Protein AF-A0AAD9PG87-F1 (afdb_monomer)

Nearest PDB structures (foldseek):
  6jx6-assembly1_C  TM=2.350E-01  e=6.020E+00  Homo sapiens

Solvent-accessible surface area (backbone atoms only — not comparable to full-atom values): 8123 Å² total; per-residue (Å²): 138,77,75,79,80,78,60,53,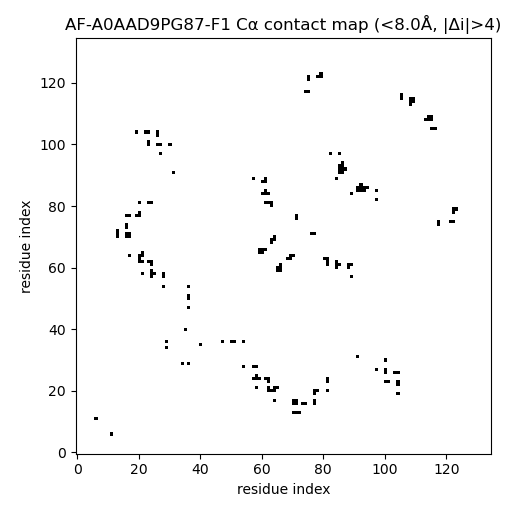75,66,52,51,50,38,52,51,48,41,47,52,36,46,48,44,21,46,43,44,47,42,64,76,50,75,42,62,84,64,82,74,74,95,66,61,76,73,61,54,51,53,52,50,51,53,47,53,51,47,31,35,66,28,10,50,40,74,64,68,67,52,80,60,94,46,68,67,57,39,52,50,49,42,52,54,29,42,58,68,69,54,93,74,59,42,69,73,56,55,55,50,29,54,51,48,43,46,50,55,33,53,71,69,76,39,86,73,86,74,65,79,87,68,54,75,81,67,71,75,76,75,81,79,75,91,123

Structure (mmCIF, N/CA/C/O backbone):
data_AF-A0AAD9PG87-F1
#
_entry.id   AF-A0AAD9PG87-F1
#
loop_
_atom_site.group_PDB
_atom_site.id
_atom_site.type_symbol
_atom_site.label_atom_id
_atom_site.label_alt_id
_atom_site.label_comp_id
_atom_site.label_asym_id
_atom_site.label_entity_id
_atom_site.label_seq_id
_atom_site.pdbx_PDB_ins_code
_atom_site.Cartn_x
_atom_site.Cartn_y
_atom_site.Cartn_z
_atom_site.occupancy
_atom_site.B_iso_or_equiv
_atom_site.auth_seq_id
_atom_site.auth_comp_id
_atom_site.auth_asym_id
_atom_site.auth_atom_id
_atom_site.pdbx_PDB_model_num
ATOM 1 N N . MET A 1 1 ? 4.274 -16.595 27.759 1.00 45.44 1 MET A N 1
ATOM 2 C CA . MET A 1 1 ? 3.964 -15.164 27.561 1.00 45.44 1 MET A CA 1
ATOM 3 C C . MET A 1 1 ? 3.060 -15.055 26.349 1.00 45.44 1 MET A C 1
ATOM 5 O O . MET A 1 1 ? 3.531 -15.138 25.225 1.00 45.44 1 MET A O 1
ATOM 9 N N . THR A 1 2 ? 1.754 -15.017 26.584 1.00 46.97 2 THR A N 1
ATOM 10 C CA . THR A 1 2 ? 0.714 -14.941 25.555 1.00 46.97 2 THR A CA 1
ATOM 11 C C . THR A 1 2 ? 0.442 -13.467 25.254 1.00 46.97 2 THR A C 1
ATOM 13 O O . THR A 1 2 ? -0.082 -12.748 26.097 1.00 46.97 2 THR A O 1
ATOM 16 N N . TRP A 1 3 ? 0.832 -13.001 24.063 1.00 51.66 3 TRP A N 1
ATOM 17 C CA . TRP A 1 3 ? 0.687 -11.615 23.576 1.00 51.66 3 TRP A CA 1
ATOM 18 C C . TRP A 1 3 ? -0.770 -11.143 23.393 1.00 51.66 3 TRP A C 1
ATOM 20 O O . TRP A 1 3 ? -1.014 -10.047 22.898 1.00 51.66 3 TRP A O 1
ATOM 30 N N . SER A 1 4 ? -1.747 -11.943 23.816 1.00 55.25 4 SER A N 1
ATOM 31 C CA . SER A 1 4 ? -3.181 -11.729 23.608 1.00 55.25 4 SER A CA 1
ATOM 32 C C . SER A 1 4 ? -3.788 -10.571 24.413 1.00 55.25 4 SER A C 1
ATOM 34 O O . SER A 1 4 ? -4.975 -10.316 24.273 1.00 55.25 4 SER A O 1
ATOM 36 N N . HIS A 1 5 ? -3.009 -9.874 25.249 1.00 55.91 5 HIS A N 1
ATOM 37 C CA . HIS A 1 5 ? -3.484 -8.764 26.090 1.00 55.91 5 HIS A CA 1
ATOM 38 C C . HIS A 1 5 ? -2.970 -7.372 25.680 1.00 55.91 5 HIS A C 1
ATOM 40 O O . HIS A 1 5 ? -3.341 -6.397 26.327 1.00 55.91 5 HIS A O 1
ATOM 46 N N . VAL A 1 6 ? -2.106 -7.254 24.662 1.00 69.50 6 VAL A N 1
ATOM 47 C CA . VAL A 1 6 ? -1.463 -5.963 24.324 1.00 69.50 6 VAL A CA 1
ATOM 48 C C . VAL A 1 6 ? -2.180 -5.206 23.204 1.00 69.50 6 VAL A C 1
ATOM 50 O O . VAL A 1 6 ? -2.141 -3.982 23.196 1.00 69.50 6 VAL A O 1
ATOM 53 N N . LEU A 1 7 ? -2.837 -5.905 22.275 1.00 70.88 7 LEU A N 1
ATOM 54 C CA . LEU A 1 7 ? -3.498 -5.289 21.121 1.00 70.88 7 LEU A CA 1
ATOM 55 C C . LEU A 1 7 ? -5.005 -5.516 21.198 1.00 70.88 7 LEU A C 1
ATOM 57 O O . LEU A 1 7 ? -5.440 -6.671 21.178 1.00 70.88 7 LEU A O 1
ATOM 61 N N . ASP A 1 8 ? -5.768 -4.420 21.255 1.00 83.19 8 ASP A N 1
ATOM 62 C CA . ASP A 1 8 ? -7.228 -4.447 21.124 1.00 83.19 8 ASP A CA 1
ATOM 63 C C . ASP A 1 8 ? -7.612 -5.020 19.750 1.00 83.19 8 ASP A C 1
ATOM 65 O O . ASP A 1 8 ? -6.843 -4.942 18.787 1.00 83.19 8 ASP A O 1
ATOM 69 N N . GLU A 1 9 ? -8.819 -5.566 19.615 1.00 79.19 9 GLU A N 1
ATOM 70 C CA . GLU A 1 9 ? -9.294 -6.120 18.335 1.00 79.19 9 GLU A CA 1
ATOM 71 C C . GLU A 1 9 ? -9.265 -5.066 17.211 1.00 79.19 9 GLU A C 1
ATOM 73 O O . GLU A 1 9 ? -8.988 -5.365 16.045 1.00 79.19 9 GLU A O 1
ATOM 78 N N . ARG A 1 10 ? -9.479 -3.795 17.572 1.00 80.88 10 ARG A N 1
ATOM 79 C CA . ARG A 1 10 ? -9.372 -2.646 16.663 1.00 80.88 10 ARG A CA 1
ATOM 80 C C . ARG A 1 10 ? -7.940 -2.37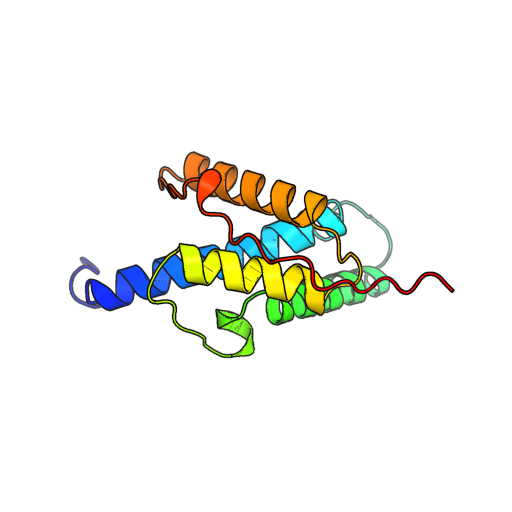0 16.216 1.00 80.88 10 ARG A C 1
ATOM 82 O O . ARG A 1 10 ? -7.720 -2.074 15.038 1.00 80.88 10 ARG A O 1
ATOM 89 N N . ASP A 1 11 ? -6.976 -2.508 17.117 1.00 82.31 11 ASP A N 1
ATOM 90 C CA . ASP A 1 11 ? -5.561 -2.309 16.804 1.00 82.31 11 ASP A CA 1
ATOM 91 C C . ASP A 1 11 ? -5.053 -3.433 15.902 1.00 82.31 11 ASP A C 1
ATOM 93 O O . ASP A 1 11 ? -4.349 -3.175 14.928 1.00 82.31 11 ASP A O 1
ATOM 97 N N . GLN A 1 12 ? -5.486 -4.673 16.155 1.00 82.31 12 GLN A N 1
ATOM 98 C CA . GLN A 1 12 ? -5.181 -5.818 15.292 1.00 82.31 12 GLN A CA 1
ATOM 99 C C . GLN A 1 12 ? -5.732 -5.620 13.878 1.00 82.31 12 GLN A C 1
ATOM 101 O O . GLN A 1 12 ? -5.022 -5.846 12.896 1.00 82.31 12 GLN A O 1
ATOM 106 N N . ARG A 1 13 ? -6.976 -5.140 13.757 1.00 83.50 13 ARG A N 1
ATOM 107 C CA . ARG A 1 13 ? -7.585 -4.833 12.458 1.00 83.50 13 ARG A CA 1
ATOM 108 C C . ARG A 1 13 ? -6.826 -3.726 11.723 1.00 83.50 13 ARG A C 1
ATOM 110 O O . ARG A 1 13 ? -6.542 -3.868 10.537 1.00 83.50 13 ARG A O 1
ATOM 117 N N . THR A 1 14 ? -6.459 -2.655 12.419 1.00 86.50 14 THR A N 1
ATOM 118 C CA . THR A 1 14 ? -5.707 -1.530 11.837 1.00 86.50 14 THR A CA 1
ATOM 119 C C . THR A 1 14 ? -4.299 -1.955 11.407 1.00 86.50 14 THR A C 1
ATOM 121 O O . THR A 1 14 ? -3.834 -1.600 10.321 1.00 86.50 14 THR A O 1
ATOM 124 N N . ALA A 1 15 ? -3.631 -2.781 12.214 1.00 85.88 15 ALA A N 1
ATOM 125 C CA . ALA A 1 15 ? -2.334 -3.364 11.885 1.00 85.88 15 ALA A CA 1
ATOM 126 C C . ALA A 1 15 ? -2.419 -4.283 10.654 1.00 85.88 15 ALA A C 1
ATOM 128 O O . ALA A 1 15 ? -1.553 -4.249 9.785 1.00 85.88 15 ALA A O 1
ATOM 129 N N . PHE A 1 16 ? -3.490 -5.066 10.530 1.00 85.94 16 PHE A N 1
ATOM 130 C CA . PHE A 1 16 ? -3.702 -5.907 9.357 1.00 85.94 16 PHE A CA 1
ATOM 131 C C . PHE A 1 16 ? -3.942 -5.078 8.086 1.00 85.94 16 PHE A C 1
ATOM 133 O O . PHE A 1 16 ? -3.338 -5.345 7.050 1.00 85.94 16 PHE A O 1
ATOM 140 N N . LEU A 1 17 ? -4.773 -4.034 8.157 1.00 87.25 17 LEU A N 1
ATOM 141 C CA . LEU A 1 17 ? -5.040 -3.156 7.011 1.00 87.25 17 LEU A CA 1
ATOM 142 C C . LEU A 1 17 ? -3.795 -2.372 6.571 1.00 87.25 17 LEU A C 1
ATOM 144 O O . LEU A 1 17 ? -3.543 -2.239 5.375 1.00 87.25 17 LEU A O 1
ATOM 148 N N . SER A 1 18 ? -2.975 -1.911 7.517 1.00 88.94 18 SER A N 1
ATOM 149 C CA . SER A 1 18 ? -1.687 -1.285 7.191 1.00 88.94 18 SER A CA 1
ATOM 150 C C . SER A 1 18 ? -0.676 -2.272 6.610 1.00 88.94 18 SER A C 1
ATOM 152 O O . SER A 1 18 ? 0.077 -1.915 5.705 1.00 88.94 18 SER A O 1
ATOM 154 N N . LEU A 1 19 ? -0.680 -3.531 7.057 1.00 88.62 19 LEU A N 1
ATOM 155 C CA . LEU A 1 19 ? 0.141 -4.574 6.446 1.00 88.62 19 LEU A CA 1
ATOM 156 C C . LEU A 1 19 ? -0.239 -4.792 4.976 1.00 88.62 19 LEU A C 1
ATOM 158 O O . LEU A 1 19 ? 0.649 -4.914 4.136 1.00 88.62 19 LEU A O 1
ATOM 162 N N . VAL A 1 20 ? -1.534 -4.794 4.643 1.00 88.62 20 VAL A N 1
ATOM 163 C CA . VAL A 1 20 ? -2.002 -4.891 3.248 1.00 88.62 20 VAL A CA 1
ATOM 164 C C . VAL A 1 20 ? -1.462 -3.735 2.400 1.00 88.62 20 VAL A C 1
ATOM 166 O O . VAL A 1 20 ? -0.946 -3.985 1.312 1.00 88.62 20 VAL A O 1
ATOM 169 N N . ASP A 1 21 ? -1.514 -2.499 2.902 1.00 91.31 21 ASP A N 1
ATOM 170 C CA . ASP A 1 21 ? -0.976 -1.311 2.219 1.00 91.31 21 ASP A CA 1
ATOM 171 C C . ASP A 1 21 ? 0.535 -1.433 1.942 1.00 91.31 21 ASP A C 1
ATOM 173 O O . ASP A 1 21 ? 1.009 -1.183 0.831 1.00 91.31 21 ASP A O 1
ATOM 177 N N . ILE A 1 22 ? 1.301 -1.892 2.937 1.00 91.25 22 ILE A N 1
ATOM 178 C CA . ILE A 1 22 ? 2.754 -2.073 2.818 1.00 91.25 22 ILE A CA 1
ATOM 179 C C . ILE A 1 22 ? 3.093 -3.190 1.823 1.00 91.25 22 ILE A C 1
ATOM 181 O O . ILE A 1 22 ? 3.956 -3.008 0.961 1.00 91.25 22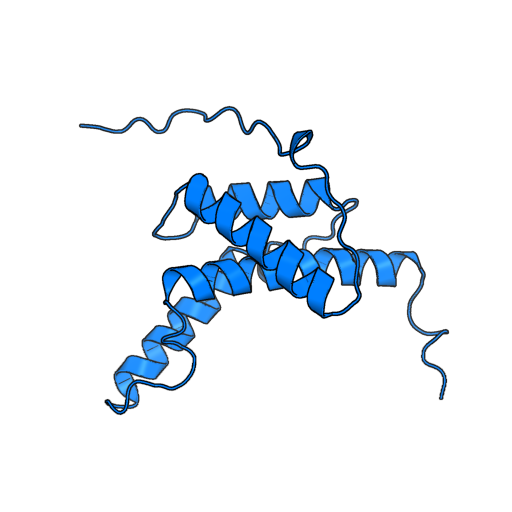 ILE A O 1
ATOM 185 N N . ILE A 1 23 ? 2.409 -4.336 1.903 1.00 90.69 23 ILE A N 1
ATOM 186 C CA . ILE A 1 23 ? 2.623 -5.463 0.984 1.00 90.69 23 ILE A CA 1
ATOM 187 C C . ILE A 1 23 ? 2.241 -5.080 -0.448 1.00 90.69 23 ILE A C 1
ATOM 189 O O . ILE A 1 23 ? 2.915 -5.496 -1.390 1.00 90.69 23 ILE A O 1
ATOM 193 N N . PHE A 1 24 ? 1.215 -4.247 -0.631 1.00 91.50 24 PHE A N 1
ATOM 194 C CA . PHE A 1 24 ? 0.869 -3.710 -1.943 1.00 91.50 24 PHE A CA 1
ATOM 195 C C . PHE A 1 24 ? 2.002 -2.863 -2.524 1.00 91.50 24 PHE A C 1
ATOM 197 O O . PHE A 1 24 ? 2.405 -3.070 -3.670 1.00 91.50 24 PHE A O 1
ATOM 204 N N . ALA A 1 25 ? 2.535 -1.930 -1.735 1.00 90.88 25 ALA A N 1
ATOM 205 C CA . ALA A 1 25 ? 3.648 -1.083 -2.147 1.00 90.88 25 ALA A CA 1
ATOM 206 C C . ALA A 1 25 ? 4.902 -1.910 -2.494 1.00 90.88 25 ALA A C 1
ATOM 208 O O . ALA A 1 25 ? 5.544 -1.652 -3.511 1.00 90.88 25 ALA A O 1
ATOM 209 N N . TYR A 1 26 ? 5.197 -2.947 -1.704 1.00 89.56 26 TYR A N 1
ATOM 210 C CA . TYR A 1 26 ? 6.276 -3.900 -1.974 1.00 89.56 26 TYR A CA 1
ATOM 211 C C . TYR A 1 26 ? 6.064 -4.687 -3.277 1.00 89.56 26 TYR A C 1
ATOM 213 O O . TYR A 1 26 ? 6.965 -4.769 -4.108 1.00 89.56 26 TYR A O 1
ATOM 221 N N . ALA A 1 27 ? 4.870 -5.245 -3.491 1.00 89.00 27 ALA A N 1
ATOM 222 C CA . ALA A 1 27 ? 4.564 -6.014 -4.696 1.00 89.00 27 ALA A CA 1
ATOM 223 C C . ALA A 1 27 ? 4.596 -5.141 -5.963 1.00 89.00 27 ALA A C 1
ATOM 225 O O . ALA A 1 27 ? 4.977 -5.619 -7.033 1.00 89.00 27 ALA A O 1
ATOM 226 N N . TYR A 1 28 ? 4.222 -3.860 -5.850 1.00 89.81 28 TYR A N 1
ATOM 227 C CA . TYR A 1 28 ? 4.384 -2.896 -6.936 1.00 89.81 28 TYR A CA 1
ATOM 228 C C . TYR A 1 28 ? 5.859 -2.701 -7.275 1.00 89.81 28 TYR A C 1
ATOM 230 O O . TYR A 1 28 ? 6.239 -2.900 -8.428 1.00 89.81 28 TYR A O 1
ATOM 238 N N . ASP A 1 29 ? 6.670 -2.364 -6.270 1.00 88.31 29 ASP A N 1
ATOM 239 C CA . ASP A 1 29 ? 8.103 -2.133 -6.432 1.00 88.31 29 ASP A CA 1
ATOM 240 C C . ASP A 1 29 ? 8.788 -3.352 -7.066 1.00 88.31 29 ASP A C 1
ATOM 2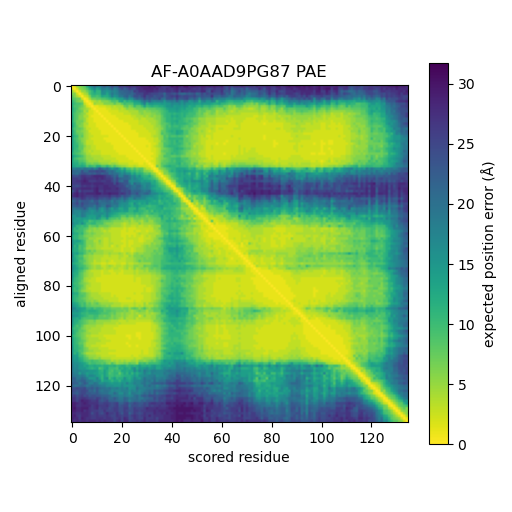42 O O . ASP A 1 29 ? 9.386 -3.225 -8.132 1.00 88.31 29 ASP A O 1
ATOM 246 N N . HIS A 1 30 ? 8.555 -4.550 -6.520 1.00 86.19 30 HIS A N 1
ATOM 247 C CA . HIS A 1 30 ? 9.091 -5.810 -7.043 1.00 86.19 30 HIS A CA 1
ATOM 248 C C . HIS A 1 30 ? 8.704 -6.074 -8.508 1.00 86.19 30 HIS A C 1
ATOM 250 O O . HIS A 1 30 ? 9.491 -6.627 -9.275 1.00 86.19 30 HIS A O 1
ATOM 256 N N . ARG A 1 31 ? 7.487 -5.707 -8.937 1.00 85.38 31 ARG A N 1
ATOM 257 C CA . ARG A 1 31 ? 7.087 -5.840 -10.348 1.00 85.38 31 ARG A CA 1
ATOM 258 C C . ARG A 1 31 ? 7.765 -4.822 -11.256 1.00 85.38 31 ARG A C 1
ATOM 260 O O . ARG A 1 31 ? 7.976 -5.133 -12.423 1.00 85.38 31 ARG A O 1
ATOM 267 N N . THR A 1 32 ? 8.034 -3.616 -10.765 1.00 83.06 32 THR A N 1
ATOM 268 C CA . THR A 1 32 ? 8.666 -2.552 -11.558 1.00 83.06 32 THR A CA 1
ATOM 269 C C . THR A 1 32 ? 10.181 -2.666 -11.630 1.00 83.06 32 THR A C 1
ATOM 271 O O . THR A 1 32 ? 10.761 -2.196 -12.602 1.00 83.06 32 THR A O 1
ATOM 274 N N . THR A 1 33 ? 10.805 -3.299 -10.638 1.00 77.38 33 THR A N 1
ATOM 275 C CA . THR A 1 33 ? 12.251 -3.555 -10.591 1.00 77.38 33 THR A CA 1
ATOM 276 C C . THR A 1 33 ? 12.615 -4.969 -11.041 1.00 77.38 33 THR A C 1
ATOM 278 O O . THR A 1 33 ? 13.779 -5.337 -10.978 1.00 77.38 33 THR A O 1
ATOM 281 N N . GLU A 1 34 ? 11.636 -5.786 -11.450 1.00 68.94 34 GLU A N 1
ATOM 282 C CA . GLU A 1 34 ? 11.808 -7.204 -11.818 1.00 68.94 34 GLU A CA 1
ATOM 283 C C . GLU A 1 34 ? 12.542 -8.054 -10.754 1.00 68.94 34 GLU A C 1
ATOM 285 O O . GLU A 1 34 ? 13.057 -9.131 -11.049 1.00 68.94 34 GLU A O 1
ATOM 290 N N . GLY A 1 35 ? 12.573 -7.597 -9.496 1.00 59.06 35 GLY A N 1
ATOM 291 C CA . GLY A 1 35 ? 13.328 -8.235 -8.418 1.00 59.06 35 GLY A CA 1
ATOM 292 C C . GLY A 1 35 ? 14.840 -7.969 -8.450 1.00 59.06 35 GLY A C 1
ATOM 293 O O . GLY A 1 35 ? 15.581 -8.645 -7.739 1.00 59.06 35 GLY A O 1
ATOM 294 N N . GLU A 1 36 ? 15.328 -6.997 -9.230 1.00 56.19 36 GLU A N 1
ATOM 295 C CA . GLU A 1 36 ? 16.758 -6.646 -9.320 1.00 56.19 36 GLU A CA 1
ATOM 296 C C . GLU A 1 36 ? 17.326 -6.090 -7.995 1.00 56.19 36 GLU A C 1
ATOM 298 O O . GLU A 1 36 ? 18.525 -6.159 -7.724 1.00 56.19 36 GLU A O 1
ATOM 303 N N . ASN A 1 37 ? 16.447 -5.627 -7.107 1.00 54.09 37 ASN A N 1
ATOM 304 C CA . ASN A 1 37 ? 16.747 -5.271 -5.721 1.00 54.09 37 ASN A CA 1
ATOM 305 C C . ASN A 1 37 ? 17.061 -6.489 -4.820 1.00 54.09 37 ASN A C 1
ATOM 307 O O . ASN A 1 37 ? 17.704 -6.326 -3.781 1.00 54.09 37 ASN A O 1
ATOM 311 N N . ASN A 1 38 ? 16.700 -7.709 -5.235 1.00 47.66 38 ASN A N 1
ATOM 312 C CA . ASN A 1 38 ? 17.045 -8.967 -4.573 1.00 47.66 38 ASN A CA 1
ATOM 313 C C . ASN A 1 38 ? 18.178 -9.692 -5.327 1.00 47.66 38 ASN A C 1
ATOM 315 O O . ASN A 1 38 ? 17.970 -10.700 -5.992 1.00 47.66 38 ASN A O 1
ATOM 319 N N . VAL A 1 39 ? 19.405 -9.187 -5.172 1.00 51.31 39 VAL A N 1
ATOM 320 C CA . VAL A 1 39 ? 20.654 -9.978 -5.215 1.00 51.31 39 VAL A CA 1
ATOM 321 C C . VAL A 1 39 ? 20.822 -10.888 -6.444 1.00 51.31 39 VAL A C 1
ATOM 323 O O . VAL A 1 39 ? 20.854 -12.100 -6.290 1.00 51.31 39 VAL A O 1
ATOM 326 N N . ASN A 1 40 ? 21.020 -10.343 -7.650 1.00 47.44 40 ASN A N 1
ATOM 327 C CA . ASN A 1 40 ? 21.587 -11.136 -8.765 1.00 47.44 40 ASN A CA 1
ATOM 328 C C . ASN A 1 40 ? 22.611 -10.392 -9.642 1.00 47.44 40 ASN A C 1
ATOM 330 O O . ASN A 1 40 ? 23.336 -11.034 -10.401 1.00 47.44 40 ASN A O 1
ATOM 334 N N . THR A 1 41 ? 22.748 -9.068 -9.530 1.00 47.16 41 THR A N 1
ATOM 335 C CA . THR A 1 41 ? 23.736 -8.326 -10.325 1.00 47.16 41 THR A CA 1
ATOM 336 C C . THR A 1 41 ? 25.061 -8.232 -9.566 1.00 47.16 41 THR A C 1
ATOM 338 O O . THR A 1 41 ? 25.242 -7.413 -8.669 1.00 47.16 41 THR A O 1
ATOM 341 N N . GLY A 1 42 ? 26.022 -9.077 -9.952 1.00 53.09 42 GLY A N 1
ATOM 342 C CA . GLY A 1 42 ? 27.426 -9.052 -9.517 1.00 53.09 42 GLY A CA 1
ATOM 343 C C . GLY A 1 42 ? 28.229 -7.842 -10.019 1.00 53.09 42 GLY A C 1
ATOM 344 O O . GLY A 1 42 ? 29.424 -7.972 -10.274 1.00 53.09 42 GLY A O 1
ATOM 345 N N . TYR A 1 43 ? 27.598 -6.676 -10.175 1.00 50.09 43 TYR A N 1
ATOM 346 C CA . TYR A 1 43 ? 28.243 -5.440 -10.605 1.00 50.09 43 TYR A CA 1
ATOM 347 C C . TYR A 1 43 ? 27.968 -4.300 -9.614 1.00 50.09 43 TYR A C 1
ATOM 349 O O . TYR A 1 43 ? 26.900 -3.709 -9.573 1.00 50.09 43 TYR A O 1
ATOM 357 N N . LEU A 1 44 ? 29.017 -4.007 -8.843 1.00 53.34 44 LEU A N 1
ATOM 358 C CA . LEU A 1 44 ? 29.390 -2.720 -8.255 1.00 53.34 44 LEU A CA 1
ATOM 359 C C . LEU A 1 44 ? 28.372 -2.006 -7.335 1.00 53.34 44 LEU A C 1
ATOM 361 O O . LEU A 1 44 ? 27.469 -1.294 -7.760 1.00 53.34 44 LEU A O 1
ATOM 365 N N . PHE A 1 45 ? 28.682 -2.094 -6.041 1.00 57.12 45 PHE A N 1
ATOM 366 C CA . PHE A 1 45 ? 28.104 -1.462 -4.844 1.00 57.12 45 PHE A CA 1
ATOM 367 C C . PHE A 1 45 ? 27.525 -0.034 -4.980 1.00 57.12 45 PHE A C 1
ATOM 369 O O . PHE A 1 45 ? 26.640 0.314 -4.210 1.00 57.12 45 PHE A O 1
ATOM 376 N N . VAL A 1 46 ? 27.968 0.789 -5.937 1.00 58.00 46 VAL A N 1
ATOM 377 C CA . VAL A 1 46 ? 27.439 2.154 -6.145 1.00 58.00 46 VAL A CA 1
ATOM 378 C C . VAL A 1 46 ? 26.069 2.139 -6.841 1.00 58.00 46 VAL A C 1
ATOM 380 O O . VAL A 1 46 ? 25.184 2.870 -6.423 1.00 58.00 46 VAL A O 1
ATOM 383 N N . HIS A 1 47 ? 25.842 1.246 -7.813 1.00 59.19 47 HIS A N 1
ATOM 384 C CA . HIS A 1 47 ? 24.553 1.139 -8.518 1.00 59.19 47 HIS A CA 1
ATOM 385 C C . HIS A 1 47 ? 23.460 0.471 -7.664 1.00 59.19 47 HIS A C 1
ATOM 387 O O . HIS A 1 47 ? 22.278 0.765 -7.817 1.00 59.19 47 HIS A O 1
ATOM 393 N N . LEU A 1 48 ? 23.846 -0.413 -6.735 1.00 56.66 48 LEU A N 1
ATOM 394 C CA . LEU A 1 48 ? 22.901 -1.089 -5.837 1.00 56.66 48 LEU A CA 1
ATOM 395 C C . LEU A 1 48 ? 22.317 -0.151 -4.773 1.00 56.66 48 LEU A C 1
ATOM 397 O O . LEU A 1 48 ? 21.167 -0.329 -4.380 1.00 56.66 48 LEU A O 1
ATOM 401 N N . VAL A 1 49 ? 23.078 0.846 -4.309 1.00 60.44 49 VAL A N 1
ATOM 402 C CA . VAL A 1 49 ? 22.574 1.816 -3.323 1.00 60.44 49 VAL A CA 1
ATOM 403 C C . VAL A 1 49 ? 21.480 2.685 -3.939 1.00 60.44 49 VAL A C 1
ATOM 405 O O . VAL A 1 49 ? 20.459 2.899 -3.291 1.00 60.44 49 VAL A O 1
ATOM 408 N N . ASP A 1 50 ? 21.635 3.099 -5.197 1.00 60.91 50 ASP A N 1
ATOM 409 C CA . ASP A 1 50 ? 20.627 3.902 -5.895 1.00 60.91 50 ASP A CA 1
ATOM 410 C C . ASP A 1 50 ? 19.328 3.109 -6.111 1.00 60.91 50 ASP A C 1
ATOM 412 O O . ASP A 1 50 ? 18.244 3.614 -5.826 1.00 60.91 50 ASP A O 1
ATOM 416 N N . ILE A 1 51 ? 19.424 1.830 -6.501 1.00 62.19 51 ILE A N 1
ATOM 417 C CA . ILE A 1 51 ? 18.255 0.945 -6.653 1.00 62.19 51 ILE A CA 1
ATOM 418 C C . ILE A 1 51 ? 17.518 0.771 -5.312 1.00 62.19 51 ILE A C 1
ATOM 420 O O . ILE A 1 51 ? 16.293 0.866 -5.261 1.00 62.19 51 ILE A O 1
ATOM 424 N N . LEU A 1 52 ? 18.243 0.571 -4.204 1.00 67.62 52 LEU A N 1
ATOM 425 C CA . LEU A 1 52 ? 17.633 0.428 -2.874 1.00 67.62 52 LEU A CA 1
ATOM 426 C C . LEU A 1 52 ? 16.998 1.733 -2.368 1.00 67.62 52 LEU A C 1
ATOM 428 O O . LEU A 1 52 ? 15.953 1.693 -1.712 1.00 67.62 52 LEU A O 1
ATOM 432 N N . VAL A 1 53 ? 17.607 2.884 -2.665 1.00 70.50 53 VAL A N 1
ATOM 433 C CA . VAL A 1 53 ? 17.069 4.207 -2.311 1.00 70.50 53 VAL A CA 1
ATOM 434 C C . VAL A 1 53 ? 15.782 4.494 -3.085 1.00 70.50 53 VAL A C 1
ATOM 436 O O . VAL A 1 53 ? 14.792 4.905 -2.473 1.00 70.50 53 VAL A O 1
ATOM 439 N N . GLU A 1 54 ? 15.758 4.222 -4.390 1.00 72.38 54 GLU A N 1
ATOM 440 C CA . GLU A 1 54 ? 14.573 4.404 -5.234 1.00 72.38 54 GLU A CA 1
ATOM 441 C C . GLU A 1 54 ? 13.437 3.449 -4.842 1.00 72.38 54 GLU A C 1
ATOM 443 O O . GLU A 1 54 ? 12.282 3.876 -4.738 1.00 72.38 54 GLU A O 1
ATOM 448 N N . SER A 1 55 ? 13.746 2.189 -4.518 1.00 77.69 55 SER A N 1
ATOM 449 C CA . SER A 1 55 ? 12.755 1.245 -3.985 1.00 77.69 55 SER A CA 1
ATOM 450 C C . SER A 1 55 ? 12.200 1.698 -2.634 1.00 77.69 55 SER A C 1
ATOM 452 O O . SER A 1 55 ? 10.985 1.706 -2.423 1.00 77.69 55 SER A O 1
ATOM 454 N N . GLY A 1 56 ? 13.058 2.157 -1.716 1.00 82.56 56 GLY A N 1
ATOM 455 C CA . GLY A 1 56 ? 12.624 2.693 -0.424 1.00 82.56 56 GLY A CA 1
ATOM 456 C C . GLY A 1 56 ? 11.727 3.927 -0.567 1.00 82.56 56 GLY A C 1
ATOM 457 O O . GLY A 1 56 ? 10.696 4.039 0.107 1.00 82.56 56 GLY A O 1
ATOM 458 N N . TRP A 1 57 ? 12.079 4.840 -1.476 1.00 82.19 57 TRP A N 1
ATOM 459 C CA . TRP A 1 57 ? 11.266 6.012 -1.791 1.00 82.19 57 TRP A CA 1
ATOM 460 C C . TRP A 1 57 ? 9.922 5.617 -2.406 1.00 82.19 57 TRP A C 1
ATOM 462 O O . TRP A 1 57 ? 8.882 6.110 -1.961 1.00 82.19 57 TRP A O 1
ATOM 472 N N . THR A 1 58 ? 9.926 4.685 -3.360 1.00 84.94 58 THR A N 1
ATOM 473 C CA . THR A 1 58 ? 8.723 4.191 -4.039 1.00 84.94 58 THR A CA 1
ATOM 474 C C . THR A 1 58 ? 7.772 3.531 -3.049 1.00 84.94 58 THR A C 1
ATOM 476 O O . THR A 1 58 ? 6.614 3.937 -2.958 1.00 84.94 58 THR A O 1
ATOM 479 N N . ILE A 1 59 ? 8.253 2.603 -2.219 1.00 86.56 59 ILE A N 1
ATOM 480 C CA . ILE A 1 59 ? 7.426 1.926 -1.210 1.00 86.56 59 ILE A CA 1
ATOM 481 C C . ILE A 1 59 ? 6.830 2.941 -0.229 1.00 86.56 59 ILE A C 1
ATOM 483 O O . ILE A 1 59 ? 5.624 2.922 0.033 1.00 86.56 59 ILE A O 1
ATOM 487 N N . ARG A 1 60 ? 7.639 3.891 0.262 1.00 87.31 60 ARG A N 1
ATOM 488 C CA . ARG A 1 60 ? 7.162 4.936 1.177 1.00 87.31 60 ARG A CA 1
ATOM 489 C C . ARG A 1 60 ? 6.129 5.848 0.521 1.00 87.31 60 ARG A C 1
ATOM 491 O O . ARG A 1 60 ? 5.187 6.271 1.181 1.00 87.31 60 ARG A O 1
ATOM 498 N N . LYS A 1 61 ? 6.294 6.186 -0.758 1.00 86.69 61 LYS A N 1
ATOM 499 C CA . LYS A 1 61 ? 5.336 7.015 -1.499 1.00 86.69 61 LYS A CA 1
ATOM 500 C C . LYS A 1 61 ? 4.069 6.256 -1.857 1.00 86.69 61 LYS A C 1
ATOM 502 O O . LYS A 1 61 ? 3.014 6.880 -1.922 1.00 86.69 61 LYS A O 1
ATOM 507 N N . LEU A 1 62 ? 4.121 4.949 -2.051 1.00 87.12 62 LEU A N 1
ATOM 508 C CA . LEU A 1 62 ? 2.937 4.165 -2.382 1.00 87.12 62 LEU A CA 1
ATOM 509 C C . LEU A 1 62 ? 2.117 3.790 -1.150 1.00 87.12 62 LEU A C 1
ATOM 511 O O . LEU A 1 62 ? 0.899 3.911 -1.216 1.00 87.12 62 LEU A O 1
ATOM 515 N N . SER A 1 63 ? 2.754 3.466 -0.025 1.00 90.44 63 SER A N 1
ATOM 516 C CA . SER A 1 63 ? 2.051 3.193 1.231 1.00 90.44 63 SER A CA 1
ATOM 517 C C . SER A 1 63 ? 1.606 4.491 1.914 1.00 90.44 63 SER A C 1
ATOM 519 O O . SER A 1 63 ? 2.429 5.330 2.308 1.00 90.44 63 SER A O 1
ATOM 521 N N . ALA A 1 64 ? 0.294 4.680 2.073 1.00 88.00 64 ALA A N 1
ATOM 522 C CA . ALA A 1 64 ? -0.230 5.810 2.840 1.00 88.00 64 ALA A CA 1
ATOM 523 C C . ALA A 1 64 ? 0.048 5.641 4.341 1.00 88.00 64 ALA A C 1
ATOM 525 O O . ALA A 1 64 ? 0.335 6.632 5.016 1.00 88.00 64 ALA A O 1
ATOM 526 N N . THR A 1 65 ? 0.091 4.402 4.845 1.00 89.00 65 THR A N 1
ATOM 527 C CA . THR A 1 65 ? 0.483 4.152 6.234 1.00 89.00 65 THR A CA 1
ATOM 528 C C . THR A 1 65 ? 1.929 4.584 6.495 1.00 89.00 65 THR A C 1
ATOM 530 O O . THR A 1 65 ? 2.195 5.230 7.501 1.00 89.00 65 THR A O 1
ATOM 533 N N . LEU A 1 66 ? 2.879 4.328 5.590 1.00 86.31 66 LEU A N 1
ATOM 534 C CA . LEU A 1 66 ? 4.278 4.734 5.810 1.00 86.31 66 LEU A CA 1
ATOM 535 C C . LEU A 1 66 ? 4.549 6.224 5.553 1.00 86.31 66 LEU A C 1
ATOM 537 O O . LEU A 1 66 ? 5.464 6.803 6.144 1.00 86.31 66 LEU A O 1
ATOM 541 N N . SER A 1 67 ? 3.808 6.857 4.644 1.00 85.62 67 SER A N 1
ATOM 542 C CA . SER A 1 67 ? 4.025 8.274 4.311 1.00 85.62 67 SER A CA 1
ATOM 543 C C . SER A 1 67 ? 3.260 9.241 5.199 1.00 85.62 67 SER A C 1
ATOM 545 O O . SER A 1 67 ? 3.765 10.336 5.445 1.00 85.62 67 SER A O 1
ATOM 547 N N . TRP A 1 68 ? 2.061 8.861 5.637 1.00 87.50 68 TRP A N 1
ATOM 548 C CA . TRP A 1 68 ? 1.135 9.748 6.335 1.00 87.50 68 TRP A CA 1
ATOM 549 C C . TRP A 1 68 ? 0.577 9.154 7.632 1.00 87.50 68 TRP A C 1
ATOM 551 O O . TRP A 1 68 ? -0.239 9.795 8.281 1.00 87.50 68 TRP A O 1
ATOM 561 N N . LEU A 1 69 ? 1.032 7.957 8.035 1.00 87.50 69 LEU A N 1
ATOM 562 C CA . LEU A 1 69 ? 0.491 7.232 9.193 1.00 87.50 69 LEU A CA 1
ATOM 563 C C . LEU A 1 69 ? -1.028 7.038 9.083 1.00 87.50 69 LEU A C 1
ATOM 565 O O . LEU A 1 69 ? -1.741 7.047 10.081 1.00 87.50 69 LEU A O 1
ATOM 569 N N . GLU A 1 70 ? -1.502 6.870 7.845 1.00 88.88 70 GLU A N 1
ATOM 570 C CA . GLU A 1 70 ? -2.914 6.680 7.540 1.00 88.88 70 GLU A CA 1
ATOM 571 C C . GLU A 1 70 ? -3.432 5.382 8.166 1.00 88.88 70 GLU A C 1
ATOM 573 O O . GLU A 1 70 ? -2.795 4.322 8.062 1.00 88.88 70 GLU A O 1
ATOM 578 N N . THR A 1 71 ? -4.609 5.476 8.779 1.00 88.06 71 THR A N 1
ATOM 579 C CA . THR A 1 71 ? -5.335 4.351 9.367 1.00 88.06 71 THR A CA 1
ATOM 580 C C . THR A 1 71 ? -6.612 4.117 8.589 1.00 88.06 71 THR A C 1
ATOM 582 O O . THR A 1 71 ? -7.408 5.034 8.413 1.00 88.06 71 THR A O 1
ATOM 585 N N . TYR A 1 72 ? -6.840 2.878 8.182 1.00 87.31 72 TYR A N 1
ATOM 586 C CA . TYR A 1 72 ? -7.975 2.534 7.340 1.00 87.31 72 TYR A CA 1
ATOM 587 C C . TYR A 1 72 ? -9.110 1.928 8.156 1.00 87.31 72 TYR A C 1
ATOM 589 O O . TYR A 1 72 ? -8.880 1.124 9.062 1.00 87.31 72 TYR A O 1
ATOM 597 N N . SER A 1 73 ? -10.346 2.263 7.792 1.00 83.25 73 SER A N 1
ATOM 598 C CA . SER A 1 73 ? -11.541 1.684 8.418 1.00 83.25 73 SER A CA 1
ATOM 599 C C . SER A 1 73 ? -11.962 0.375 7.749 1.00 83.25 73 SER A C 1
ATOM 601 O O . SER A 1 73 ? -12.637 -0.459 8.360 1.00 83.25 73 SER A O 1
ATOM 603 N N . GLY A 1 74 ? -11.547 0.164 6.497 1.00 81.06 74 GLY A N 1
ATOM 604 C CA . GLY A 1 74 ? -11.885 -1.021 5.724 1.00 81.06 74 GLY A CA 1
ATOM 605 C C . GLY A 1 74 ? -10.892 -1.329 4.600 1.00 81.06 74 GLY A C 1
ATOM 606 O O . GLY A 1 74 ? -10.114 -0.469 4.193 1.00 81.06 74 GLY A O 1
ATOM 607 N N . PRO A 1 75 ? -10.910 -2.568 4.089 1.00 80.69 75 PRO A N 1
ATOM 608 C CA . PRO A 1 75 ? -9.989 -3.014 3.045 1.00 80.69 75 PRO A CA 1
ATOM 609 C C . PRO A 1 75 ? -10.222 -2.333 1.683 1.00 80.69 75 PRO A C 1
ATOM 611 O O . PRO A 1 75 ? -9.255 -2.098 0.964 1.00 80.69 75 PRO A O 1
ATOM 614 N N . GLU A 1 76 ? -11.452 -1.931 1.345 1.00 84.19 76 GLU A N 1
ATOM 615 C CA . GLU A 1 76 ? -11.737 -1.157 0.121 1.00 84.19 76 GLU A CA 1
ATOM 616 C C . GLU A 1 76 ? -11.015 0.190 0.112 1.00 84.19 76 GLU A C 1
ATOM 618 O O . GLU A 1 76 ? -10.497 0.626 -0.918 1.00 84.19 76 GLU A O 1
ATOM 623 N N . GLU A 1 77 ? -10.956 0.842 1.273 1.00 86.00 77 GLU A N 1
ATOM 624 C CA . GLU A 1 77 ? -10.286 2.125 1.456 1.00 86.00 77 GLU A CA 1
ATOM 625 C C . GLU A 1 77 ? -8.777 1.980 1.237 1.00 86.00 77 GLU A C 1
ATOM 627 O O . GLU A 1 77 ? -8.189 2.775 0.501 1.00 86.00 77 GLU A O 1
ATOM 632 N N . VAL A 1 78 ? -8.182 0.907 1.780 1.00 88.56 78 VAL A N 1
ATOM 633 C CA . VAL A 1 78 ? -6.776 0.540 1.545 1.00 88.56 78 VAL A CA 1
ATOM 634 C C . VAL A 1 78 ? -6.523 0.381 0.052 1.00 88.56 78 VAL A C 1
ATOM 636 O O . VAL A 1 78 ? -5.666 1.054 -0.512 1.00 88.56 78 VAL A O 1
ATOM 639 N N . VAL A 1 79 ? -7.298 -0.478 -0.618 1.00 87.62 79 VAL A N 1
ATOM 640 C CA . VAL A 1 79 ? -7.102 -0.777 -2.042 1.00 87.62 79 VAL A CA 1
ATOM 641 C C . VAL A 1 79 ? -7.287 0.483 -2.885 1.00 87.62 79 VAL A C 1
ATOM 643 O O . VAL A 1 79 ? -6.467 0.769 -3.756 1.00 87.62 79 VAL A O 1
ATOM 646 N N . THR A 1 80 ? -8.309 1.287 -2.597 1.00 88.31 80 THR A N 1
ATOM 647 C CA . THR A 1 80 ? -8.548 2.563 -3.281 1.00 88.31 80 THR A CA 1
ATOM 648 C C . THR A 1 80 ? -7.370 3.517 -3.103 1.00 88.31 80 THR A C 1
ATOM 650 O O . THR A 1 80 ? -6.908 4.112 -4.081 1.00 88.31 80 THR A O 1
ATOM 653 N N . ALA A 1 81 ? -6.848 3.646 -1.882 1.00 89.50 81 ALA A N 1
ATOM 654 C CA . ALA A 1 81 ? -5.674 4.458 -1.601 1.00 89.50 81 ALA A CA 1
ATOM 655 C C . ALA A 1 81 ? -4.455 3.942 -2.378 1.00 89.50 81 ALA A C 1
ATOM 657 O O . ALA A 1 81 ? -3.849 4.714 -3.123 1.00 89.50 81 ALA A O 1
ATOM 658 N N . CYS A 1 82 ? -4.148 2.644 -2.315 1.00 89.50 82 CYS A N 1
ATOM 659 C CA . CYS A 1 82 ? -3.032 2.048 -3.050 1.00 89.50 82 CYS A CA 1
ATOM 660 C C . CYS A 1 82 ? -3.140 2.302 -4.563 1.00 89.50 82 CYS A C 1
ATOM 662 O O . CYS A 1 82 ? -2.168 2.730 -5.190 1.00 89.50 82 CYS A O 1
ATOM 664 N N . TYR A 1 83 ? -4.324 2.108 -5.158 1.00 89.94 83 TYR A N 1
ATOM 665 C CA . TYR A 1 83 ? -4.548 2.348 -6.587 1.00 89.94 83 TYR A CA 1
ATOM 666 C C . TYR A 1 83 ? -4.344 3.817 -6.959 1.00 89.94 83 TYR A C 1
ATOM 668 O O . TYR A 1 83 ? -3.599 4.115 -7.893 1.00 89.94 83 TYR A O 1
ATOM 676 N N . ARG A 1 84 ? -4.945 4.751 -6.210 1.00 90.00 84 ARG A N 1
ATOM 677 C CA . ARG A 1 84 ? -4.781 6.193 -6.460 1.00 90.00 84 ARG A CA 1
ATOM 678 C C . ARG A 1 84 ? -3.314 6.603 -6.390 1.00 90.00 84 ARG A C 1
ATOM 680 O O . ARG A 1 84 ? -2.844 7.347 -7.249 1.00 90.00 84 ARG A O 1
ATOM 687 N N . ARG A 1 85 ? -2.574 6.091 -5.407 1.00 90.31 85 ARG A N 1
ATOM 688 C CA . ARG A 1 85 ? -1.157 6.415 -5.196 1.00 90.31 85 ARG A CA 1
ATOM 689 C C . ARG A 1 85 ? -0.267 5.817 -6.287 1.00 90.31 85 ARG A C 1
ATOM 691 O O . ARG A 1 85 ? 0.591 6.530 -6.805 1.00 90.31 85 ARG A O 1
ATOM 698 N N . CYS A 1 86 ? -0.543 4.590 -6.732 1.00 87.56 86 CYS A N 1
ATOM 699 C CA . CYS A 1 86 ? 0.148 3.957 -7.866 1.00 87.56 86 CYS A CA 1
ATOM 700 C C . CYS A 1 86 ? -0.086 4.664 -9.204 1.00 87.56 86 CYS A C 1
ATOM 702 O O . CYS A 1 86 ? 0.736 4.568 -10.110 1.00 87.56 86 CYS A O 1
ATOM 704 N N . LEU A 1 87 ? -1.203 5.372 -9.348 1.00 85.56 87 LEU A N 1
ATOM 705 C CA . LEU A 1 87 ? -1.511 6.141 -10.554 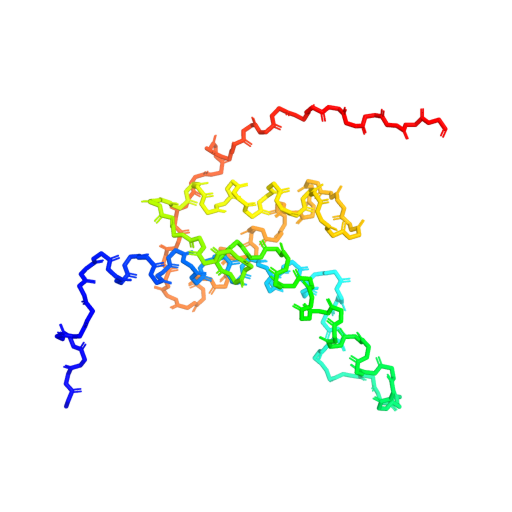1.00 85.56 87 LEU A CA 1
ATOM 706 C C . LEU A 1 87 ? -1.053 7.603 -10.459 1.00 85.56 87 LEU A C 1
ATOM 708 O O . LEU A 1 87 ? -1.047 8.294 -11.474 1.00 85.56 87 LEU A O 1
ATOM 712 N N . SER A 1 88 ? -0.647 8.069 -9.273 1.00 85.81 88 SER A N 1
ATOM 713 C CA . SER A 1 88 ? -0.275 9.472 -9.035 1.00 85.81 88 SER A CA 1
ATOM 714 C C . SER A 1 88 ? 1.230 9.695 -8.891 1.00 85.81 88 SER A C 1
ATOM 716 O O . SER A 1 88 ? 1.737 10.685 -9.408 1.00 85.81 88 SER A O 1
ATOM 718 N N . TYR A 1 89 ? 1.944 8.809 -8.188 1.00 83.38 89 TYR A N 1
ATOM 719 C CA . TYR A 1 89 ? 3.338 9.046 -7.786 1.00 83.38 89 TYR A CA 1
ATOM 720 C C . TYR A 1 89 ? 4.421 8.357 -8.629 1.00 83.38 89 TYR A C 1
ATOM 722 O O . TYR A 1 89 ? 5.404 9.025 -8.943 1.00 83.38 89 TYR A O 1
ATOM 730 N N . PRO A 1 90 ? 4.324 7.053 -8.951 1.00 81.38 90 PRO A N 1
AT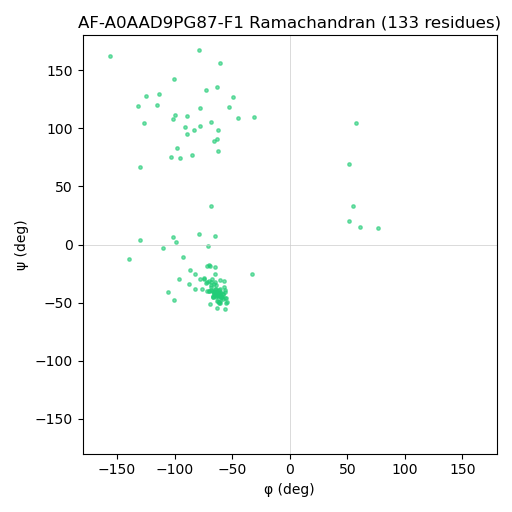OM 731 C CA . PRO A 1 90 ? 5.457 6.324 -9.507 1.00 81.38 90 PRO A CA 1
ATOM 732 C C . PRO A 1 90 ? 5.643 6.615 -10.999 1.00 81.38 90 PRO A C 1
ATOM 734 O O . PRO A 1 90 ? 4.756 7.144 -11.670 1.00 81.38 90 PRO A O 1
ATOM 737 N N . LEU A 1 91 ? 6.795 6.208 -11.534 1.00 76.56 91 LEU A N 1
ATOM 738 C CA . LEU A 1 91 ? 7.132 6.357 -12.951 1.00 76.56 91 LEU A CA 1
ATOM 739 C C . LEU A 1 91 ? 6.107 5.655 -13.867 1.00 76.56 91 LEU A C 1
ATOM 741 O O . LEU A 1 91 ? 5.653 6.229 -14.858 1.00 76.56 91 LEU A O 1
ATOM 745 N N . TYR A 1 92 ? 5.683 4.438 -13.500 1.00 79.56 92 TYR A N 1
ATOM 746 C CA . TYR A 1 92 ? 4.773 3.603 -14.292 1.00 79.56 92 TYR A CA 1
ATOM 747 C C . TYR A 1 92 ? 3.311 3.709 -13.828 1.00 79.56 92 TYR A C 1
ATOM 749 O O . TYR A 1 92 ? 2.785 2.861 -13.100 1.00 79.56 92 TYR A O 1
ATOM 757 N N . ARG A 1 93 ? 2.611 4.742 -14.303 1.00 83.06 93 ARG A N 1
ATOM 758 C CA . ARG A 1 93 ? 1.193 5.008 -13.990 1.00 83.06 93 ARG A CA 1
ATOM 759 C C . ARG A 1 93 ? 0.260 4.225 -14.913 1.00 83.06 93 ARG A C 1
ATOM 761 O O . ARG A 1 93 ? -0.287 4.767 -15.869 1.00 83.06 93 ARG A O 1
ATOM 768 N N . HIS A 1 94 ? 0.103 2.927 -14.655 1.00 85.69 94 HIS A N 1
ATOM 769 C CA . HIS A 1 94 ? -0.663 2.041 -15.532 1.00 85.69 94 HIS A CA 1
ATOM 770 C C . HIS A 1 94 ? -1.665 1.162 -14.767 1.00 85.69 94 HIS A C 1
ATOM 772 O O . HIS A 1 94 ? -1.278 0.260 -14.029 1.00 85.69 94 HIS A O 1
ATOM 778 N N . TRP A 1 95 ? -2.963 1.296 -15.068 1.00 84.62 95 TRP A N 1
ATOM 779 C CA . TRP A 1 95 ? -4.038 0.540 -14.401 1.00 84.62 95 TRP A CA 1
ATOM 780 C C . TRP A 1 95 ? -3.845 -0.981 -14.433 1.00 84.62 95 TRP A C 1
ATOM 782 O O . TRP A 1 95 ? -3.900 -1.649 -13.406 1.00 84.62 95 TRP A O 1
ATOM 792 N N . LYS A 1 96 ? -3.566 -1.555 -15.614 1.00 86.75 96 LYS A N 1
ATOM 793 C CA . LYS A 1 96 ? -3.326 -3.008 -15.741 1.00 86.75 96 LYS A CA 1
ATOM 794 C C . LYS A 1 96 ? -2.132 -3.497 -14.910 1.00 86.75 96 LYS A C 1
ATOM 796 O O . LYS A 1 96 ? -2.159 -4.650 -14.494 1.00 86.75 96 LYS A O 1
ATOM 801 N N . LEU A 1 97 ? -1.106 -2.669 -14.682 1.00 86.81 97 LEU A N 1
ATOM 802 C CA . LEU A 1 97 ? 0.016 -3.028 -13.813 1.00 86.81 97 LEU A CA 1
ATOM 803 C C . LEU A 1 97 ? -0.471 -3.086 -12.366 1.00 86.81 97 LEU A C 1
ATOM 805 O O . LEU A 1 97 ? -0.330 -4.122 -11.729 1.00 86.81 97 LEU A O 1
ATOM 809 N N . THR A 1 98 ? -1.142 -2.037 -11.893 1.00 88.81 98 THR A N 1
ATOM 810 C CA . THR A 1 98 ? -1.730 -1.973 -10.547 1.00 88.81 98 THR A CA 1
ATOM 811 C C . THR A 1 98 ? -2.706 -3.126 -10.281 1.00 88.81 98 THR A C 1
ATOM 813 O O . THR A 1 98 ? -2.649 -3.757 -9.230 1.00 88.81 98 THR A O 1
ATOM 816 N N . ALA A 1 99 ? -3.532 -3.494 -11.263 1.00 88.25 99 ALA A N 1
ATOM 817 C CA . ALA A 1 99 ? -4.432 -4.644 -11.166 1.00 88.25 99 ALA A CA 1
ATOM 818 C C . ALA A 1 99 ? -3.695 -5.992 -11.081 1.00 88.25 99 ALA A C 1
ATOM 820 O O . ALA A 1 99 ? -4.155 -6.919 -10.411 1.00 88.25 99 ALA A O 1
ATOM 821 N N . ARG A 1 100 ? -2.540 -6.121 -11.746 1.00 89.19 100 ARG A N 1
ATOM 822 C CA . ARG A 1 100 ? -1.675 -7.302 -11.610 1.00 89.19 100 ARG A CA 1
ATOM 823 C C . ARG A 1 100 ? -0.981 -7.339 -10.249 1.00 89.19 100 ARG A C 1
ATOM 825 O O . ARG A 1 100 ? -0.936 -8.406 -9.652 1.00 89.19 100 ARG A O 1
ATOM 832 N N . VAL A 1 101 ? -0.519 -6.197 -9.741 1.00 90.69 101 VAL A N 1
ATOM 833 C CA . VAL A 1 101 ? 0.038 -6.075 -8.382 1.00 90.69 101 VAL A CA 1
ATOM 834 C C . VAL A 1 101 ? -0.992 -6.510 -7.345 1.00 90.69 101 VAL A C 1
ATOM 836 O O . VAL A 1 101 ? -0.695 -7.346 -6.502 1.00 90.69 101 VAL A O 1
ATOM 839 N N . PHE A 1 102 ? -2.235 -6.036 -7.453 1.00 89.56 102 PHE A N 1
ATOM 840 C CA . PHE A 1 102 ? -3.313 -6.449 -6.554 1.00 89.56 102 PHE A CA 1
ATOM 841 C C . PHE A 1 102 ? -3.532 -7.970 -6.545 1.00 89.56 102 PHE A C 1
ATOM 843 O O . PHE A 1 102 ? -3.761 -8.569 -5.494 1.00 89.56 102 PHE A O 1
ATOM 850 N N . ARG A 1 103 ? -3.425 -8.617 -7.710 1.00 87.88 103 ARG A N 1
ATOM 851 C CA . ARG A 1 103 ? -3.508 -10.078 -7.808 1.00 87.88 103 ARG A CA 1
ATOM 852 C C . ARG A 1 103 ? -2.368 -10.765 -7.058 1.00 87.88 103 ARG A C 1
ATOM 854 O O . ARG A 1 103 ? -2.620 -11.746 -6.367 1.00 87.88 103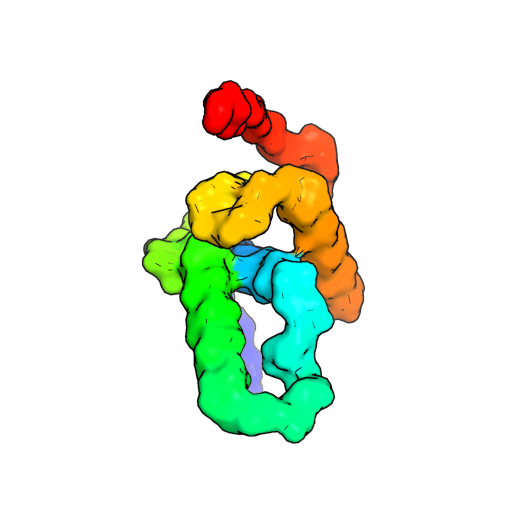 ARG A O 1
ATOM 861 N N . ASP A 1 104 ? -1.150 -10.246 -7.152 1.00 89.38 104 ASP A N 1
ATOM 862 C CA . ASP A 1 104 ? -0.011 -10.805 -6.416 1.00 89.38 104 ASP A CA 1
ATOM 863 C C . ASP A 1 104 ? -0.176 -10.658 -4.919 1.00 89.38 104 ASP A C 1
ATOM 865 O O . ASP A 1 104 ? 0.086 -11.604 -4.191 1.00 89.38 104 ASP A O 1
ATOM 869 N N . VAL A 1 105 ? -0.673 -9.510 -4.461 1.00 88.75 105 VAL A N 1
ATOM 870 C CA . VAL A 1 105 ? -0.983 -9.293 -3.047 1.00 88.75 105 VAL A CA 1
ATOM 871 C C . VAL A 1 105 ? -1.948 -10.373 -2.552 1.00 88.75 105 VAL A C 1
ATOM 873 O O . VAL A 1 105 ? -1.682 -11.015 -1.538 1.00 88.75 105 VAL A O 1
ATOM 876 N N . ARG A 1 106 ? -3.012 -10.678 -3.312 1.00 85.00 106 ARG A N 1
ATOM 877 C CA . ARG A 1 106 ? -3.923 -11.791 -2.983 1.00 85.00 106 ARG A CA 1
ATOM 878 C C . ARG A 1 106 ? -3.203 -13.139 -2.930 1.00 85.00 106 ARG A C 1
ATOM 880 O O . ARG A 1 106 ? -3.478 -13.925 -2.026 1.00 85.00 106 ARG A O 1
ATOM 887 N N . HIS A 1 107 ? -2.289 -13.412 -3.861 1.00 85.44 107 HIS A N 1
ATOM 888 C CA . HIS A 1 107 ? -1.492 -14.642 -3.849 1.00 85.44 107 HIS A CA 1
ATOM 889 C C . HIS A 1 107 ? -0.555 -14.723 -2.634 1.00 85.44 107 HIS A C 1
ATOM 891 O O . HIS A 1 107 ? -0.490 -15.776 -2.004 1.00 85.44 107 HIS A O 1
ATOM 897 N N . ILE A 1 108 ? 0.111 -13.623 -2.269 1.00 86.31 108 ILE A N 1
ATOM 898 C CA . ILE A 1 108 ? 1.002 -13.527 -1.103 1.00 86.31 108 ILE A CA 1
ATOM 899 C C . ILE A 1 108 ? 0.223 -13.828 0.182 1.00 86.31 108 ILE A C 1
ATOM 901 O O . ILE A 1 108 ? 0.641 -14.673 0.972 1.00 86.31 108 ILE A O 1
ATOM 905 N N . PHE A 1 109 ? -0.942 -13.203 0.367 1.00 82.31 109 PHE A N 1
ATOM 906 C CA . PHE A 1 109 ? -1.779 -13.449 1.543 1.00 82.31 109 PHE A CA 1
ATOM 907 C C . PHE A 1 109 ? -2.340 -14.879 1.572 1.00 82.31 109 PHE A C 1
ATOM 909 O O . PHE A 1 109 ? -2.261 -15.544 2.607 1.00 82.31 109 PHE A O 1
ATOM 916 N N . SER A 1 110 ? -2.785 -15.402 0.423 1.00 78.56 110 SER A N 1
ATOM 917 C CA . SER A 1 110 ? -3.267 -16.788 0.312 1.00 78.56 110 SER A CA 1
ATOM 918 C C . SER A 1 110 ? -2.184 -17.813 0.675 1.00 78.56 110 SER A C 1
ATOM 920 O O . SER A 1 110 ? -2.476 -18.812 1.329 1.00 78.56 110 SER A O 1
ATOM 922 N N . ALA A 1 111 ? -0.924 -17.563 0.300 1.00 77.75 111 ALA A N 1
ATOM 923 C CA . ALA A 1 111 ? 0.208 -18.415 0.670 1.00 77.75 111 ALA A CA 1
ATOM 924 C C . ALA A 1 111 ? 0.523 -18.360 2.178 1.00 77.75 111 ALA A C 1
ATOM 926 O O . ALA A 1 111 ? 0.929 -19.362 2.762 1.00 77.75 111 ALA A O 1
ATOM 927 N N . GLY A 1 112 ? 0.294 -17.211 2.819 1.00 74.62 112 GLY A N 1
ATOM 928 C CA . GLY A 1 112 ? 0.450 -17.014 4.262 1.00 74.62 112 GLY A CA 1
ATOM 929 C C . GLY A 1 112 ? -0.707 -17.540 5.121 1.00 74.62 112 GLY A C 1
ATOM 930 O O . GLY A 1 112 ? -0.735 -17.241 6.311 1.00 74.62 112 GLY A O 1
ATOM 931 N N . GLN A 1 113 ? -1.663 -18.284 4.544 1.00 66.19 113 GLN A N 1
ATOM 932 C CA . GLN A 1 113 ? -2.902 -18.750 5.200 1.00 66.19 113 GLN A CA 1
ATOM 933 C C . GLN A 1 113 ? -3.819 -17.616 5.705 1.00 66.19 113 GLN A C 1
ATOM 935 O O . GLN A 1 113 ? -4.750 -17.857 6.472 1.00 66.19 113 GLN A O 1
ATOM 940 N N . LEU A 1 114 ? -3.591 -16.380 5.256 1.00 61.09 114 LEU A N 1
ATOM 941 C CA . LEU A 1 114 ? -4.426 -15.223 5.560 1.00 61.09 114 LEU A CA 1
ATOM 942 C C . LEU A 1 114 ? -5.343 -14.971 4.365 1.00 61.09 114 LEU A C 1
ATOM 944 O O . LEU A 1 114 ? -4.899 -14.582 3.288 1.00 61.09 114 LEU A O 1
ATOM 948 N N . THR A 1 115 ? -6.642 -15.195 4.540 1.00 52.22 115 THR A N 1
ATOM 949 C CA . THR A 1 115 ? -7.602 -14.957 3.456 1.00 52.22 115 THR A CA 1
ATOM 950 C C . THR A 1 115 ? -7.963 -13.475 3.430 1.00 52.22 115 THR A C 1
ATOM 952 O O . THR A 1 115 ? -8.778 -13.007 4.219 1.00 52.22 115 THR A O 1
ATOM 955 N N . PHE A 1 116 ? -7.319 -12.721 2.537 1.00 57.56 116 PHE A N 1
ATOM 956 C CA . PHE A 1 116 ? -7.721 -11.358 2.194 1.00 57.56 116 PHE A CA 1
ATOM 957 C C . PHE A 1 116 ? -8.730 -11.422 1.044 1.00 57.56 116 PHE A C 1
ATOM 959 O O . PHE A 1 116 ? -8.357 -11.537 -0.128 1.00 57.56 116 PHE A O 1
ATOM 966 N N . GLU A 1 117 ? -10.017 -11.407 1.384 1.00 53.06 117 GLU A N 1
ATOM 967 C CA . GLU A 1 117 ? -11.101 -11.482 0.409 1.00 53.06 117 GLU A CA 1
ATOM 968 C C . GLU A 1 117 ? -11.687 -10.088 0.171 1.00 53.06 117 GLU A C 1
ATOM 970 O O . GLU A 1 117 ? -12.331 -9.495 1.030 1.00 53.06 117 GLU A O 1
ATOM 975 N N . MET A 1 118 ? -11.393 -9.550 -1.009 1.00 53.66 118 MET A N 1
ATOM 976 C CA . MET A 1 118 ? -12.014 -8.354 -1.571 1.00 53.66 118 MET A CA 1
ATOM 977 C C . MET A 1 118 ? -12.562 -8.744 -2.938 1.00 53.66 118 MET A C 1
ATOM 979 O O . MET A 1 118 ? -11.832 -9.335 -3.753 1.00 53.66 118 MET A O 1
ATOM 983 N N . ASP A 1 119 ? -13.836 -8.454 -3.183 1.00 45.88 119 ASP A N 1
ATOM 984 C CA . ASP A 1 119 ? -14.455 -8.774 -4.459 1.00 45.88 119 ASP A CA 1
ATOM 985 C C . ASP A 1 119 ? -13.938 -7.823 -5.546 1.00 45.88 119 ASP A C 1
ATOM 987 O O . ASP A 1 119 ? -13.834 -6.609 -5.374 1.00 45.88 119 ASP A O 1
ATOM 991 N N . CYS A 1 120 ? -13.562 -8.388 -6.691 1.00 45.09 120 CYS A N 1
ATOM 992 C CA . CYS A 1 120 ? -12.995 -7.627 -7.805 1.00 45.09 120 CYS A CA 1
ATOM 993 C C . CYS A 1 120 ? -14.058 -6.717 -8.457 1.00 45.09 120 CYS A C 1
ATOM 995 O O . CYS A 1 120 ? -13.713 -5.767 -9.160 1.00 45.09 120 CYS A 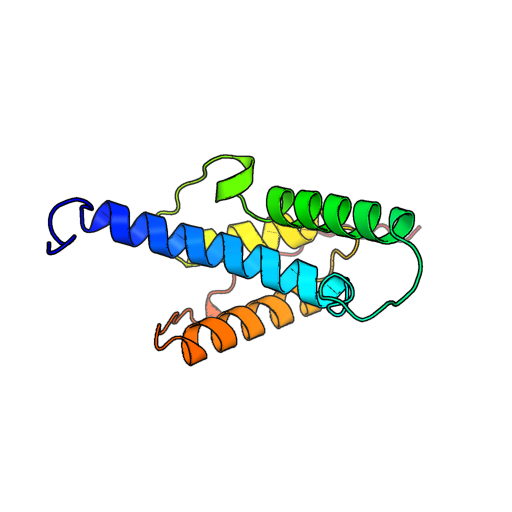O 1
ATOM 997 N N . SER A 1 121 ? -15.347 -7.000 -8.222 1.00 47.47 121 SER A N 1
ATOM 998 C CA . SER A 1 121 ? -16.493 -6.196 -8.665 1.00 47.47 121 SER A CA 1
ATOM 999 C C . SER A 1 121 ? -16.659 -4.870 -7.920 1.00 47.47 121 SER A C 1
ATOM 1001 O O . SER A 1 121 ? -17.326 -3.980 -8.448 1.00 47.47 121 SER A O 1
ATOM 1003 N N . GLU A 1 122 ? -16.048 -4.728 -6.742 1.00 48.09 122 GLU A N 1
ATOM 1004 C CA . GLU A 1 122 ? -16.084 -3.518 -5.906 1.00 48.09 122 GLU A CA 1
ATOM 1005 C C . GLU A 1 122 ? -14.807 -2.685 -6.016 1.00 48.09 122 GLU A C 1
ATOM 1007 O O . GLU A 1 122 ? -14.661 -1.680 -5.321 1.00 48.09 122 GLU A O 1
ATOM 1012 N N . LEU A 1 123 ? -13.886 -3.053 -6.922 1.00 54.34 123 LEU A N 1
ATOM 1013 C CA . LEU A 1 123 ? -12.791 -2.157 -7.276 1.00 54.34 123 LEU A CA 1
ATOM 1014 C C . LEU A 1 123 ? -13.405 -0.795 -7.587 1.00 54.34 123 LEU A C 1
ATOM 1016 O O . LEU A 1 123 ? -14.330 -0.741 -8.410 1.00 54.34 123 LEU A O 1
ATOM 1020 N N . PRO A 1 124 ? -12.923 0.289 -6.951 1.00 52.09 124 PRO A N 1
ATOM 1021 C CA . PRO A 1 124 ? -13.433 1.605 -7.254 1.00 52.09 124 PRO A CA 1
ATOM 1022 C C . PRO A 1 124 ? -13.324 1.740 -8.768 1.00 52.09 124 PRO A C 1
ATOM 1024 O O . PRO A 1 124 ? -12.231 1.631 -9.339 1.00 52.09 124 PRO A O 1
ATOM 1027 N N . ARG A 1 125 ? -14.469 1.924 -9.436 1.00 47.75 125 ARG A N 1
ATOM 1028 C CA . ARG A 1 125 ? -14.491 2.569 -10.743 1.00 47.75 125 ARG A CA 1
ATOM 1029 C C . ARG A 1 125 ? -13.965 3.957 -10.447 1.00 47.75 125 ARG A C 1
ATOM 1031 O O . ARG A 1 125 ? -14.721 4.884 -10.193 1.00 47.75 125 ARG A O 1
ATOM 1038 N N . ILE A 1 126 ? -12.645 4.065 -10.338 1.00 45.66 126 ILE A N 1
ATOM 1039 C CA . ILE A 1 126 ? -11.951 5.326 -10.409 1.00 45.66 126 ILE A CA 1
ATOM 1040 C C . ILE A 1 126 ? -12.231 5.695 -11.849 1.00 45.66 126 ILE A C 1
ATOM 1042 O O . ILE A 1 126 ? -11.536 5.232 -12.756 1.00 45.66 126 ILE A O 1
ATOM 1046 N N . ASP A 1 127 ? -13.355 6.389 -12.046 1.00 33.06 127 ASP A N 1
ATOM 1047 C CA . ASP A 1 127 ? -13.676 7.059 -13.283 1.00 33.06 127 ASP A CA 1
ATOM 1048 C C . ASP A 1 127 ? -12.387 7.760 -13.644 1.00 33.06 127 ASP A C 1
ATOM 1050 O O . ASP A 1 127 ? -11.880 8.607 -12.901 1.00 33.06 127 ASP A O 1
ATOM 1054 N N . CYS A 1 128 ? -11.760 7.231 -14.687 1.00 33.19 128 CYS A N 1
ATOM 1055 C CA . CYS A 1 128 ? -10.494 7.700 -15.175 1.00 33.19 128 CYS A CA 1
ATOM 1056 C C . CYS A 1 128 ? -10.778 9.130 -15.618 1.00 33.19 128 CYS A C 1
ATOM 1058 O O . CYS A 1 128 ? -11.216 9.351 -16.743 1.00 33.19 128 CYS A O 1
ATOM 1060 N N . VAL A 1 129 ? -10.610 10.099 -14.715 1.00 32.25 129 VAL A N 1
ATOM 1061 C CA . VAL A 1 129 ? -10.489 11.498 -15.084 1.00 32.25 129 VAL A CA 1
ATOM 1062 C C . VAL A 1 129 ? -9.229 11.525 -15.925 1.00 32.25 129 VAL A C 1
ATOM 1064 O O . VAL A 1 129 ? -8.110 11.426 -15.425 1.00 32.25 129 VAL A O 1
ATOM 1067 N N . PHE A 1 130 ? -9.484 11.499 -17.227 1.00 32.03 130 PHE A N 1
ATOM 1068 C CA . PHE A 1 130 ? -8.566 11.683 -18.324 1.00 32.03 130 PHE A CA 1
ATOM 1069 C C . PHE A 1 130 ? -7.431 12.629 -17.918 1.00 32.03 130 PHE A C 1
ATOM 1071 O O . PHE A 1 130 ? -7.620 13.837 -17.818 1.00 32.03 130 PHE A O 1
ATOM 1078 N N . LEU A 1 131 ? -6.229 12.084 -17.762 1.00 30.25 131 LEU A N 1
ATOM 1079 C CA . LEU A 1 131 ? -5.066 12.739 -18.340 1.00 30.25 131 LEU A CA 1
ATOM 1080 C C . LEU A 1 131 ? -4.844 12.074 -19.695 1.00 30.25 131 LEU A C 1
ATOM 1082 O O . LEU A 1 131 ? -3.958 11.243 -19.870 1.00 30.25 131 LEU A O 1
ATOM 1086 N N . ASP A 1 132 ? -5.713 12.422 -20.644 1.00 39.38 132 ASP A N 1
ATOM 1087 C CA . ASP A 1 132 ? -5.237 12.552 -22.009 1.00 39.38 132 ASP A CA 1
ATOM 1088 C C . ASP A 1 132 ? -4.327 13.778 -22.021 1.00 39.38 132 ASP A C 1
ATOM 1090 O O . ASP A 1 132 ? -4.772 14.918 -21.902 1.00 39.38 132 ASP A O 1
ATOM 1094 N N . THR A 1 133 ? -3.031 13.520 -22.092 1.00 35.81 133 THR A N 1
ATOM 1095 C CA . THR A 1 133 ? -2.094 14.474 -22.668 1.00 35.81 133 THR A CA 1
ATOM 1096 C C . THR A 1 133 ? -1.238 13.729 -23.674 1.00 35.81 133 THR A C 1
ATOM 1098 O O . THR A 1 133 ? -0.037 13.560 -23.482 1.00 35.81 133 THR A O 1
ATOM 1101 N N . SER A 1 134 ? -1.877 13.273 -24.754 1.00 34.25 134 SER A N 1
ATOM 1102 C CA . SER A 1 134 ? -1.238 13.284 -26.063 1.00 34.25 134 SER A CA 1
ATOM 1103 C C . SER A 1 134 ? -1.299 14.705 -26.626 1.00 34.25 134 SER A C 1
ATOM 1105 O O . SER A 1 134 ? -2.322 15.148 -27.146 1.00 34.25 134 SER A O 1
ATOM 1107 N N . LYS A 1 135 ? -0.171 15.407 -26.546 1.00 32.84 135 LYS A N 1
ATOM 1108 C CA . LYS A 1 135 ? 0.317 16.289 -27.608 1.00 32.84 135 LYS A CA 1
ATOM 1109 C C . LYS A 1 135 ? 1.818 16.108 -27.728 1.00 32.84 135 LYS A C 1
ATOM 1111 O O . LYS A 1 135 ? 2.468 16.039 -26.664 1.00 32.84 135 LYS A O 1
#

pLDDT: mean 73.05, std 18.13, range [30.25, 91.5]

Radius of gyration: 16.71 Å; Cα contacts (8 Å, |Δi|>4): 103; chains: 1; bounding box: 46×35×55 Å

Organism: Ridgeia piscesae (NCBI:txid27915)

Secondary structure (DSSP, 8-state):
--GGGTS-HHHHHHHHHHHHHHHHHHHHHHHHTTTTTSS---S-HHHHHHHHHHHHHHHHHH-HHHHH----SSHHHHHHHHHHHHHHSSS---HHHHHHHHHHHHHHHHHTT------GGGS------------

Sequence (135 aa):
MTWSHVLDERDQRTAFLSLVDIIFAYAYDHRTTEGENNVNTGYLFVHLVDILVESGWTIRKLSATLSWLETYSGPEEVVTACYRRCLSYPLYRHWKLTARVFRDVRHIFSAGQLTFEMDCSELPRIDCVFLDTSK

Mean predicted aligned error: 10.77 Å

In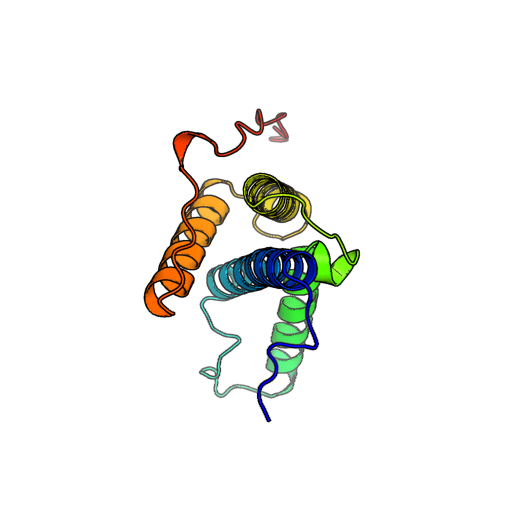terPro domains:
  IPR007009 Shq1, C-terminal domain [PF04925] (5-113)
  IPR039742 Protein Shq1 [PTHR12967] (5-113)

Foldseek 3Di:
DDPVPPADPLRVVQVVLLVLQLLLLVLLLCVVCVCPLPDDDPDDPVVNVVSVVVSVVSSCQLRCCNVPVDTDPDNLVSLQSNLVSCLPDDPDNDPVSSVVSVVVSCVVCVVVVHHPDDDPVSNPCPVPPDPPPDD